Protein AF-A0A0W7WC43-F1 (afdb_monomer)

Radius of gyration: 16.26 Å; Cα contacts (8 Å, |Δi|>4): 20; chains: 1; bounding box: 38×23×39 Å

Solvent-accessible surface area (backbone atoms only — not comparable to f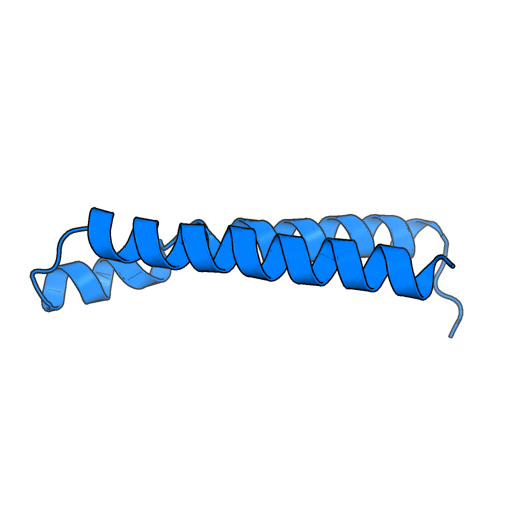ull-atom values): 3873 Å² total; per-residue (Å²): 136,88,73,58,77,68,59,53,54,52,46,55,51,52,54,51,51,60,52,56,52,55,52,59,58,70,8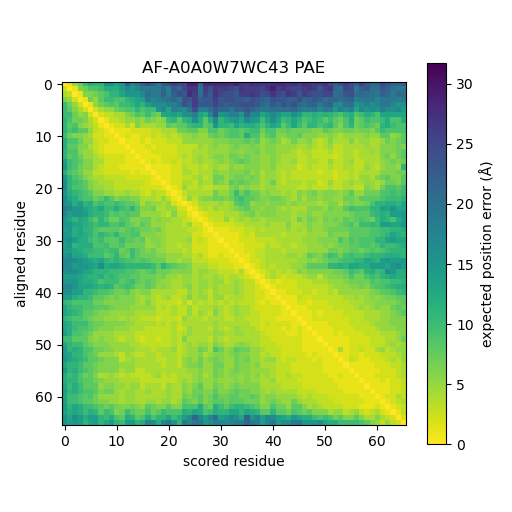5,48,51,66,57,30,64,74,68,74,51,63,70,65,64,54,48,52,52,27,47,52,49,43,52,52,52,47,51,51,50,52,50,51,51,52,62,74,73,106

Sequence (66 aa):
MHFPNELTEVRAVSYGDQWTNMLQPFWALPVLAIAGLKMRDILAYTSVTFLGSGLVMVVAMLLISL

Secondary structure (DSSP, 8-state):
----HHHHHHHHHHHHHHHHTTT--GGGHHHHHHHT--HHHHHHHHHHHHHHHHHHHHHHHHHH--

Foldseek 3Di:
DDDPPVVVVVVVVVVVVVLVVLLDVPVCVVVCVVVVHDPVVVNVVSVVVSVVVVVVVVVVVVVVVD

pLDDT: mean 83.19, std 8.95, range [50.34, 94.12]

Structure (mmCIF, N/CA/C/O backbone):
data_AF-A0A0W7WC43-F1
#
_entry.id   AF-A0A0W7WC43-F1
#
loop_
_atom_site.group_PDB
_atom_site.id
_atom_site.type_symbol
_atom_site.label_atom_id
_atom_site.label_alt_id
_atom_site.label_comp_id
_atom_site.label_asym_id
_atom_site.label_entity_id
_atom_site.label_seq_id
_atom_site.pdbx_PDB_ins_code
_atom_site.Cartn_x
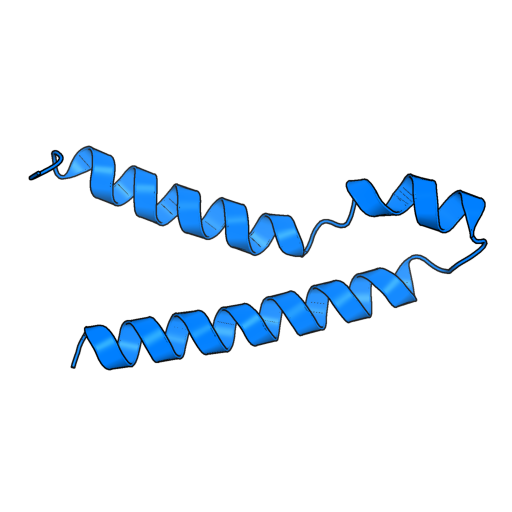_atom_site.Cartn_y
_atom_site.Cartn_z
_atom_site.occupancy
_atom_site.B_iso_or_equiv
_atom_site.auth_seq_id
_atom_site.auth_comp_id
_atom_site.auth_asym_id
_atom_site.auth_atom_id
_atom_site.pdbx_PDB_model_num
ATOM 1 N N . MET A 1 1 ? 9.275 13.625 -25.559 1.00 50.34 1 MET A N 1
ATOM 2 C CA . MET A 1 1 ? 9.629 14.514 -24.432 1.00 50.34 1 MET A CA 1
ATOM 3 C C . MET A 1 1 ? 10.623 13.761 -23.552 1.00 50.34 1 MET A C 1
ATOM 5 O O . MET A 1 1 ? 10.214 12.867 -22.825 1.00 50.34 1 MET A O 1
ATOM 9 N N . HIS A 1 2 ? 11.925 13.998 -23.740 1.00 56.50 2 HIS A N 1
ATOM 10 C CA . HIS A 1 2 ? 12.998 13.313 -23.009 1.00 56.50 2 HIS A CA 1
ATOM 11 C C . HIS A 1 2 ? 13.293 14.131 -21.750 1.00 56.50 2 HIS A C 1
ATOM 13 O O . HIS A 1 2 ? 13.863 15.215 -21.829 1.00 56.50 2 HIS A O 1
ATOM 19 N N . PHE A 1 3 ? 12.781 13.671 -20.614 1.00 58.97 3 PHE A N 1
ATOM 20 C CA . PHE A 1 3 ? 13.061 14.286 -19.323 1.00 58.97 3 PHE A CA 1
ATOM 21 C C . PHE A 1 3 ? 14.456 13.843 -18.858 1.00 58.97 3 PHE A C 1
ATOM 23 O O . PHE A 1 3 ? 14.777 12.671 -19.061 1.00 58.97 3 PHE A O 1
ATOM 30 N N . PRO A 1 4 ? 15.267 14.728 -18.248 1.00 69.06 4 PRO A N 1
ATOM 31 C CA . PRO A 1 4 ? 16.578 14.370 -17.714 1.00 69.06 4 PRO A CA 1
ATOM 32 C C . PRO A 1 4 ? 16.498 13.157 -16.781 1.00 69.06 4 PRO A C 1
ATOM 34 O O . PRO A 1 4 ? 15.503 12.961 -16.080 1.00 69.06 4 PRO A O 1
ATOM 37 N N . ASN A 1 5 ? 17.560 12.355 -16.793 1.00 65.06 5 ASN A N 1
ATOM 38 C CA . ASN A 1 5 ? 17.760 11.113 -16.040 1.00 65.06 5 ASN A CA 1
ATOM 39 C C . ASN A 1 5 ? 17.453 11.244 -14.532 1.00 65.06 5 ASN A C 1
ATOM 41 O O . ASN A 1 5 ? 16.971 10.303 -13.905 1.00 65.06 5 ASN A O 1
ATOM 45 N N . GLU A 1 6 ? 17.598 12.442 -13.980 1.00 67.88 6 GLU A N 1
ATOM 46 C CA . GLU A 1 6 ? 17.283 12.769 -12.584 1.00 67.88 6 GLU A CA 1
ATOM 47 C C . GLU A 1 6 ? 15.761 12.753 -12.313 1.00 67.88 6 GLU A C 1
ATOM 49 O O . GLU A 1 6 ? 15.287 12.309 -11.270 1.00 67.88 6 GLU A O 1
ATOM 54 N N . LEU A 1 7 ? 14.942 13.150 -13.296 1.00 72.12 7 LEU A N 1
ATOM 55 C CA . LEU A 1 7 ? 13.476 13.168 -13.186 1.00 72.12 7 LEU A CA 1
ATOM 56 C C . LEU A 1 7 ? 12.839 1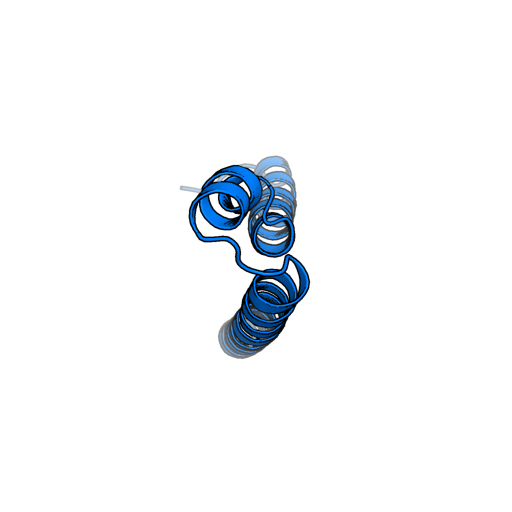1.788 -13.382 1.00 72.12 7 LEU A C 1
ATOM 58 O O . LEU A 1 7 ? 11.651 11.605 -13.101 1.00 72.12 7 LEU A O 1
ATOM 62 N N . THR A 1 8 ? 13.574 10.824 -13.937 1.00 75.69 8 THR A N 1
ATOM 63 C CA . THR A 1 8 ? 13.135 9.422 -14.016 1.00 75.69 8 THR A CA 1
ATOM 64 C C . THR A 1 8 ? 13.242 8.731 -12.665 1.00 75.69 8 THR A C 1
ATOM 66 O O . THR A 1 8 ? 12.311 8.025 -12.283 1.00 75.69 8 THR A O 1
ATOM 69 N N . GLU A 1 9 ? 14.308 9.000 -11.913 1.00 79.38 9 GLU A N 1
ATOM 70 C CA . GLU A 1 9 ? 14.499 8.476 -10.557 1.00 79.38 9 GLU A CA 1
ATOM 71 C C . GLU A 1 9 ? 13.438 9.037 -9.607 1.00 79.38 9 GLU A C 1
ATOM 73 O O . GLU A 1 9 ? 12.744 8.281 -8.927 1.00 79.38 9 GLU A O 1
ATOM 78 N N . VAL A 1 10 ? 13.212 10.356 -9.657 1.00 85.25 10 VAL A N 1
ATOM 79 C CA . VAL A 1 10 ? 12.155 11.015 -8.875 1.00 85.25 10 VAL A CA 1
ATOM 80 C C . VAL A 1 10 ? 10.780 10.441 -9.209 1.00 85.25 10 VAL A C 1
ATOM 82 O O . VAL A 1 10 ? 10.000 10.166 -8.299 1.00 85.25 10 VAL A O 1
ATOM 85 N N . ARG A 1 11 ? 10.469 10.194 -10.490 1.00 80.44 11 ARG A N 1
ATOM 86 C CA . ARG A 1 11 ? 9.197 9.559 -10.875 1.00 80.44 11 ARG A CA 1
ATOM 87 C C . ARG A 1 11 ? 9.067 8.144 -10.328 1.00 80.44 11 ARG A C 1
ATOM 89 O O . ARG A 1 11 ? 8.003 7.820 -9.815 1.00 80.44 11 ARG A O 1
ATOM 96 N N . ALA A 1 12 ? 10.116 7.328 -10.394 1.00 82.31 12 ALA A N 1
ATOM 97 C CA . ALA A 1 12 ? 10.089 5.973 -9.846 1.00 82.31 12 ALA A CA 1
ATOM 98 C C . ALA A 1 12 ? 9.794 5.980 -8.335 1.00 82.31 12 ALA A C 1
ATOM 100 O O . ALA A 1 12 ? 8.920 5.245 -7.876 1.00 82.31 12 ALA A O 1
ATOM 101 N N . VAL A 1 13 ? 10.438 6.876 -7.581 1.00 87.31 13 VAL A N 1
ATOM 102 C CA . VAL A 1 13 ? 10.162 7.066 -6.147 1.00 87.31 13 VAL A CA 1
ATOM 103 C C . VAL A 1 13 ? 8.734 7.576 -5.917 1.00 87.31 13 VAL A C 1
ATOM 105 O O . VAL A 1 13 ? 8.036 7.060 -5.051 1.00 87.31 13 VAL A O 1
ATOM 108 N N . SER A 1 14 ? 8.260 8.523 -6.733 1.00 87.69 14 SER A N 1
ATOM 109 C CA . SER A 1 14 ? 6.904 9.094 -6.635 1.00 87.69 14 SER A CA 1
ATOM 110 C C . SER A 1 14 ? 5.798 8.063 -6.882 1.00 87.69 14 SER A C 1
ATOM 112 O O . SER A 1 14 ? 4.733 8.132 -6.269 1.00 87.69 14 SER A O 1
ATOM 114 N N . TYR A 1 15 ? 6.016 7.114 -7.798 1.00 84.56 15 TYR A N 1
ATOM 115 C CA . TYR A 1 15 ? 5.089 6.002 -8.024 1.00 84.56 15 TYR A CA 1
ATOM 116 C C . TYR A 1 15 ? 5.093 5.019 -6.847 1.00 84.56 15 TYR A C 1
ATOM 118 O O . TYR A 1 15 ? 4.030 4.542 -6.453 1.00 84.56 15 TYR A O 1
ATOM 126 N N . GLY A 1 16 ? 6.262 4.762 -6.249 1.00 86.44 16 GLY A N 1
ATOM 127 C CA . GLY A 1 16 ? 6.380 3.948 -5.036 1.00 86.44 16 GLY A CA 1
ATOM 128 C C . GLY A 1 16 ? 5.667 4.564 -3.828 1.00 86.44 16 GLY A C 1
ATOM 129 O O . GLY A 1 16 ? 4.942 3.862 -3.128 1.00 86.44 16 GLY A O 1
ATOM 130 N N . ASP A 1 17 ? 5.814 5.874 -3.627 1.00 88.25 17 ASP A N 1
ATOM 131 C CA . ASP A 1 17 ? 5.138 6.629 -2.564 1.00 88.25 17 ASP A CA 1
ATOM 132 C C . ASP A 1 17 ? 3.608 6.575 -2.702 1.00 88.25 17 ASP A C 1
ATOM 134 O O . ASP A 1 17 ? 2.896 6.246 -1.755 1.00 88.25 17 ASP A O 1
ATOM 138 N N . GLN A 1 18 ? 3.078 6.793 -3.909 1.00 87.25 18 GLN A N 1
ATOM 139 C CA . GLN A 1 18 ? 1.638 6.671 -4.163 1.00 87.25 18 GLN A CA 1
ATOM 140 C C . GLN A 1 18 ? 1.109 5.257 -3.901 1.00 87.25 18 GLN A C 1
ATOM 142 O O . GLN A 1 18 ? -0.015 5.101 -3.420 1.00 87.25 18 GLN A O 1
ATOM 147 N N . TRP A 1 19 ? 1.905 4.225 -4.190 1.00 85.31 19 TRP A N 1
ATOM 148 C CA . TRP A 1 19 ? 1.503 2.840 -3.973 1.00 85.31 19 TRP A CA 1
ATOM 149 C C . TRP A 1 19 ? 1.418 2.485 -2.481 1.00 85.31 19 TRP A C 1
ATOM 151 O O . TRP A 1 19 ? 0.406 1.934 -2.043 1.00 85.31 19 TRP A O 1
ATOM 161 N N . THR A 1 20 ? 2.420 2.836 -1.671 1.00 84.12 20 THR A N 1
ATOM 162 C CA . THR A 1 20 ? 2.400 2.567 -0.219 1.00 84.12 20 THR A CA 1
ATOM 163 C C . THR A 1 20 ? 1.406 3.453 0.532 1.00 84.12 20 THR A C 1
ATOM 165 O O . THR A 1 20 ? 0.817 3.000 1.517 1.00 84.12 20 THR A O 1
ATOM 168 N N . ASN A 1 21 ? 1.112 4.653 0.022 1.00 85.06 21 ASN A N 1
ATOM 169 C CA . ASN A 1 21 ? 0.071 5.536 0.554 1.00 85.06 21 ASN A CA 1
ATOM 170 C C . ASN A 1 21 ? -1.344 4.928 0.495 1.00 85.06 21 ASN A C 1
ATOM 172 O O . ASN A 1 21 ? -2.215 5.334 1.263 1.00 85.06 21 ASN A O 1
ATOM 176 N N . MET A 1 22 ? -1.589 3.904 -0.334 1.00 77.38 22 MET A N 1
ATOM 177 C CA . MET A 1 22 ? -2.860 3.163 -0.315 1.00 77.38 22 MET A CA 1
ATOM 178 C C . MET A 1 22 ? -3.036 2.308 0.950 1.00 77.38 22 MET 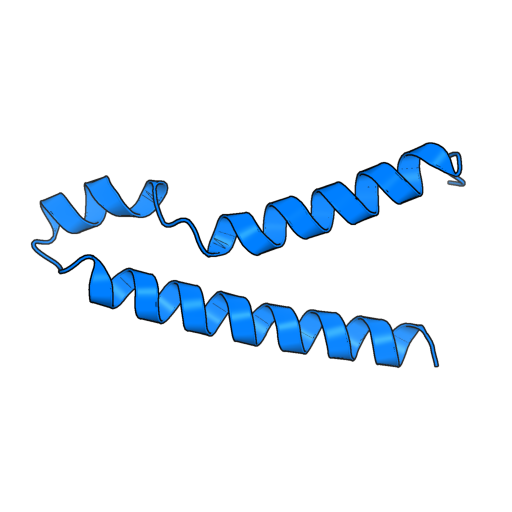A C 1
ATOM 180 O O . MET A 1 22 ? -4.169 2.023 1.343 1.00 77.38 22 MET A O 1
ATOM 184 N N . LEU A 1 23 ? -1.938 1.888 1.591 1.00 79.38 23 LEU A N 1
ATOM 185 C CA . LEU A 1 23 ? -1.981 1.051 2.789 1.00 79.38 23 LEU A CA 1
ATOM 186 C C . LEU A 1 23 ? -2.355 1.857 4.035 1.00 79.38 23 LEU A C 1
ATOM 188 O O . LEU A 1 23 ? -2.961 1.290 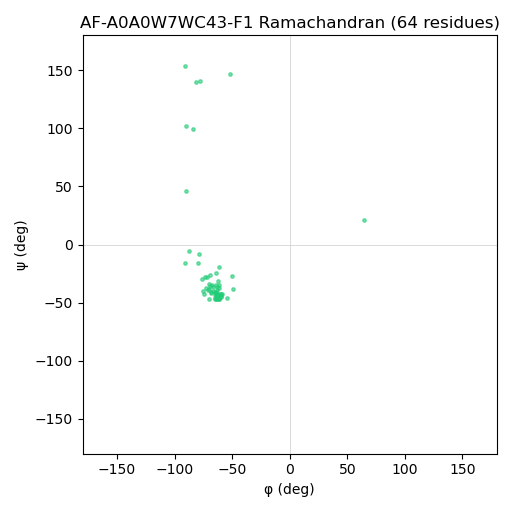4.938 1.00 79.38 23 LEU A O 1
ATOM 192 N N . GLN A 1 24 ? -2.017 3.150 4.082 1.00 79.81 24 GLN A N 1
ATOM 193 C CA . GLN A 1 24 ? -2.286 4.048 5.206 1.00 79.81 24 GLN A CA 1
ATOM 194 C C . GLN A 1 24 ? -3.713 4.618 5.125 1.00 79.81 24 GLN A C 1
ATOM 196 O O . GLN A 1 24 ? -3.955 5.602 4.422 1.00 79.81 24 GLN A O 1
ATOM 201 N N . PRO A 1 25 ? -4.699 4.074 5.866 1.00 72.31 25 PRO A N 1
ATOM 202 C CA . PRO A 1 25 ? -6.087 4.482 5.720 1.00 72.31 25 PRO A CA 1
ATOM 203 C C . PRO A 1 25 ? -6.409 5.644 6.669 1.00 72.31 25 PRO A C 1
ATOM 205 O O . PRO A 1 25 ? -7.424 5.625 7.363 1.00 72.31 25 PRO A O 1
ATOM 208 N N . PHE A 1 26 ? -5.543 6.660 6.741 1.00 80.94 26 PHE A N 1
ATOM 209 C CA . PHE A 1 26 ? -5.750 7.806 7.637 1.00 80.94 26 PHE A CA 1
ATOM 210 C C . PHE A 1 26 ? -6.993 8.606 7.248 1.00 80.94 26 PHE A C 1
ATOM 212 O O . PHE A 1 26 ? -7.750 9.059 8.104 1.00 80.94 26 PHE A O 1
ATOM 219 N N . TRP A 1 27 ? -7.247 8.684 5.944 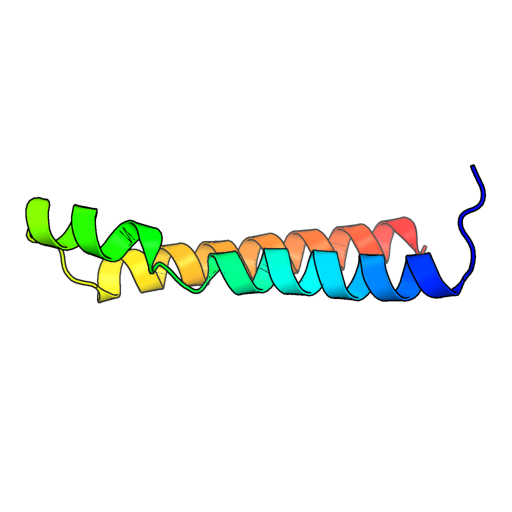1.00 77.50 27 TRP A N 1
ATOM 220 C CA . TRP A 1 27 ? -8.447 9.272 5.361 1.00 77.50 27 TRP A CA 1
ATOM 221 C C . TRP A 1 27 ? -9.730 8.508 5.730 1.00 77.50 27 TRP A C 1
ATOM 223 O O . TRP A 1 27 ? -10.806 9.098 5.740 1.00 77.50 27 TRP A O 1
ATOM 233 N N . ALA A 1 28 ? -9.638 7.218 6.071 1.00 82.75 28 ALA A N 1
ATOM 234 C CA . ALA A 1 28 ? -10.797 6.392 6.409 1.00 82.75 28 ALA A CA 1
ATOM 235 C C . ALA A 1 28 ? -11.136 6.399 7.912 1.00 82.75 28 ALA A C 1
ATOM 237 O O . ALA A 1 28 ? -12.250 6.027 8.284 1.00 82.75 28 ALA A O 1
ATOM 238 N N . LEU A 1 29 ? -10.213 6.841 8.779 1.00 86.44 29 LEU A N 1
ATOM 239 C CA . LEU A 1 29 ? -10.412 6.893 10.237 1.00 86.44 29 LEU A CA 1
ATOM 240 C C . LEU A 1 29 ? -11.679 7.668 10.653 1.00 86.44 29 LEU A C 1
ATOM 242 O O . LEU A 1 29 ? -12.433 7.148 11.479 1.00 86.44 29 LEU A O 1
ATOM 246 N N . PRO A 1 30 ? -11.971 8.864 10.093 1.00 86.00 30 PRO A N 1
ATOM 247 C CA . PRO A 1 30 ? -13.151 9.631 10.491 1.00 86.00 30 PRO A CA 1
ATOM 248 C C . PRO A 1 30 ? -14.451 8.922 10.103 1.00 86.00 30 PRO A C 1
ATOM 250 O O . PRO A 1 30 ? -15.405 8.885 10.875 1.00 86.00 30 PRO A O 1
ATOM 253 N N . VAL A 1 31 ? -14.474 8.313 8.915 1.00 87.25 31 VAL A N 1
ATOM 254 C CA . VAL A 1 31 ? -15.649 7.605 8.392 1.00 87.25 31 VAL A CA 1
ATOM 255 C C . VAL A 1 31 ? -15.921 6.338 9.200 1.00 87.25 31 VAL A C 1
ATOM 257 O O . VAL A 1 31 ? -17.069 6.066 9.539 1.00 87.25 31 VAL A O 1
ATOM 260 N N . LEU A 1 32 ? -14.876 5.598 9.580 1.00 87.19 32 LEU A N 1
ATOM 261 C CA . LEU A 1 32 ? -14.983 4.439 10.470 1.00 87.19 32 LEU A CA 1
ATOM 262 C C . LEU A 1 32 ? -15.568 4.798 11.836 1.00 87.19 32 LEU A C 1
ATOM 264 O O . LEU A 1 32 ? -16.407 4.056 12.344 1.00 87.19 32 LEU A O 1
ATOM 268 N N . ALA A 1 33 ? -15.142 5.927 12.412 1.00 87.44 33 ALA A N 1
ATOM 269 C CA . ALA A 1 33 ? -15.641 6.402 13.699 1.00 87.44 33 ALA A CA 1
ATOM 270 C C . ALA A 1 33 ? -17.142 6.728 13.644 1.00 87.44 33 ALA A C 1
ATOM 272 O O . ALA A 1 33 ? -17.875 6.384 14.567 1.00 87.44 33 ALA A O 1
ATOM 273 N N . ILE A 1 34 ? -17.607 7.326 12.542 1.00 92.81 34 ILE A N 1
ATOM 274 C CA . ILE A 1 34 ? -19.031 7.619 12.313 1.00 92.81 34 ILE A CA 1
ATOM 275 C C . ILE A 1 34 ? -19.824 6.331 12.041 1.00 92.81 34 ILE A C 1
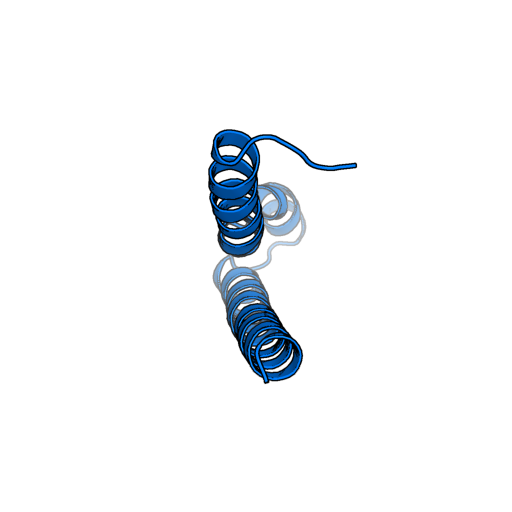ATOM 277 O O . ILE A 1 34 ? -20.938 6.176 12.532 1.00 92.81 34 ILE A O 1
ATOM 281 N N . ALA A 1 35 ? -19.254 5.390 11.286 1.00 89.44 35 ALA A N 1
ATOM 282 C CA . ALA A 1 35 ? -19.901 4.129 10.928 1.00 89.44 35 ALA A CA 1
ATOM 283 C C . ALA A 1 35 ? -19.875 3.069 12.049 1.00 89.44 35 ALA A C 1
ATOM 285 O O . ALA A 1 35 ? -20.495 2.017 11.903 1.00 89.44 35 ALA A O 1
ATOM 286 N N . GLY A 1 36 ? -19.148 3.303 13.150 1.00 86.56 36 GLY A N 1
ATOM 287 C CA . GLY A 1 36 ? -18.985 2.332 14.240 1.00 86.56 36 GLY A CA 1
ATOM 288 C C . GLY A 1 36 ? -18.240 1.054 13.829 1.00 86.56 36 GLY A C 1
ATOM 289 O O . GLY A 1 36 ? -18.378 0.014 14.475 1.00 86.56 36 GLY A O 1
ATOM 290 N N . LEU A 1 37 ? -17.469 1.114 12.741 1.00 86.25 37 LEU A N 1
ATOM 291 C CA . LEU A 1 37 ? -16.764 -0.028 12.165 1.00 86.25 37 LEU A CA 1
ATOM 292 C C . LEU A 1 37 ? -15.355 -0.166 12.749 1.00 86.25 37 LEU A C 1
ATOM 294 O O . LEU A 1 37 ? -14.728 0.800 13.189 1.00 86.25 37 LEU A O 1
ATOM 298 N N . LYS A 1 38 ? -14.824 -1.392 12.747 1.00 83.88 38 LYS A N 1
ATOM 299 C CA . LYS A 1 38 ? -13.494 -1.671 13.297 1.00 83.88 38 LYS A CA 1
ATOM 300 C C . LYS A 1 38 ? -12.405 -1.313 12.288 1.00 83.88 38 LYS A C 1
ATOM 302 O O . LYS A 1 38 ? -12.484 -1.671 11.118 1.00 83.88 38 LYS A O 1
ATOM 307 N N . MET A 1 39 ? -11.315 -0.718 12.782 1.00 83.94 39 MET A N 1
ATOM 308 C CA . MET A 1 39 ? -10.107 -0.393 11.998 1.00 83.94 39 MET A CA 1
ATOM 309 C C . MET A 1 39 ? -9.584 -1.571 11.169 1.00 83.94 39 MET A C 1
ATOM 311 O O . MET A 1 39 ? -9.120 -1.410 10.043 1.00 83.94 39 MET A O 1
ATOM 315 N N . ARG A 1 40 ? -9.662 -2.768 11.756 1.00 82.56 40 ARG A N 1
ATOM 316 C CA . ARG A 1 40 ? -9.144 -4.005 11.176 1.00 82.56 40 ARG A CA 1
ATOM 317 C C . ARG A 1 40 ? -9.824 -4.368 9.858 1.00 82.56 40 ARG A C 1
ATOM 319 O O . ARG A 1 40 ? -9.162 -4.931 8.994 1.00 82.56 40 ARG A O 1
ATOM 326 N N . ASP A 1 41 ? -11.097 -4.023 9.694 1.00 84.31 41 ASP A N 1
ATOM 327 C CA . ASP A 1 41 ? -11.868 -4.402 8.510 1.00 84.31 41 ASP A CA 1
ATOM 328 C C . ASP A 1 41 ? -11.416 -3.582 7.290 1.00 84.31 41 ASP A C 1
ATOM 330 O O . ASP A 1 41 ? -11.246 -4.120 6.197 1.00 84.31 41 ASP A O 1
ATOM 334 N N . ILE A 1 42 ? -11.097 -2.299 7.497 1.00 87.62 42 ILE A N 1
ATOM 335 C CA . ILE A 1 42 ? -10.537 -1.440 6.447 1.00 87.62 42 ILE A CA 1
ATOM 336 C C . ILE A 1 42 ? -9.077 -1.762 6.164 1.00 87.62 42 ILE A C 1
ATOM 338 O O . ILE A 1 42 ? -8.703 -1.842 4.999 1.00 87.62 42 ILE A O 1
ATOM 342 N N . LEU A 1 43 ? -8.262 -1.994 7.194 1.00 87.81 43 LEU A N 1
ATOM 343 C CA . LEU A 1 43 ? -6.857 -2.352 6.994 1.00 87.81 43 LEU A CA 1
ATOM 344 C C . LEU A 1 43 ? -6.706 -3.663 6.220 1.00 87.81 43 LEU A C 1
ATOM 346 O O . LEU A 1 43 ? -5.817 -3.774 5.380 1.00 87.81 43 LEU A O 1
ATOM 350 N N . ALA A 1 44 ? -7.577 -4.645 6.462 1.00 86.69 44 ALA A N 1
ATOM 351 C CA . ALA A 1 44 ? -7.593 -5.877 5.681 1.00 86.69 44 ALA A CA 1
ATOM 352 C C . ALA A 1 44 ? -7.917 -5.596 4.204 1.00 86.69 44 ALA A C 1
ATOM 354 O O . ALA A 1 44 ? -7.213 -6.083 3.321 1.00 86.69 44 ALA A O 1
ATOM 355 N N . TYR A 1 45 ? -8.921 -4.758 3.929 1.00 87.62 45 TYR A N 1
ATOM 356 C CA . TYR A 1 45 ? -9.284 -4.371 2.565 1.00 87.62 45 TYR A CA 1
ATOM 357 C C . TYR A 1 45 ? -8.167 -3.596 1.845 1.00 87.62 45 TYR A C 1
ATOM 359 O O . TYR A 1 45 ? -7.814 -3.922 0.706 1.00 87.62 45 TYR A O 1
ATOM 367 N N . THR A 1 46 ? -7.562 -2.602 2.501 1.00 88.06 46 THR A N 1
ATOM 368 C CA . THR A 1 46 ? -6.459 -1.828 1.913 1.00 88.06 46 THR A CA 1
ATOM 369 C C . THR A 1 46 ? -5.209 -2.679 1.723 1.00 88.06 46 THR A C 1
ATOM 371 O O . THR A 1 46 ? -4.547 -2.538 0.700 1.00 88.06 46 THR A O 1
ATOM 374 N N . SER A 1 47 ? -4.930 -3.628 2.621 1.00 87.50 47 SER A N 1
ATOM 375 C CA . SER A 1 47 ? -3.818 -4.581 2.479 1.00 87.50 47 SER A CA 1
ATOM 376 C C . SER A 1 47 ? -4.000 -5.514 1.280 1.00 87.50 47 SER A C 1
ATOM 378 O O . SER A 1 47 ? -3.061 -5.726 0.517 1.00 87.50 47 SER A O 1
ATOM 380 N N . VAL A 1 48 ? -5.210 -6.043 1.066 1.00 90.44 48 VAL A N 1
ATOM 381 C CA . VAL A 1 48 ? -5.516 -6.869 -0.116 1.00 90.44 48 VAL A CA 1
ATOM 382 C C . VAL A 1 48 ? -5.378 -6.048 -1.396 1.00 90.44 48 VAL A C 1
ATOM 384 O O . VAL A 1 48 ? -4.780 -6.513 -2.364 1.00 90.44 48 VAL A O 1
ATOM 387 N N . THR A 1 49 ? -5.868 -4.807 -1.387 1.00 88.12 49 THR A N 1
ATOM 388 C CA . THR A 1 49 ? -5.751 -3.892 -2.531 1.00 88.12 49 THR A CA 1
ATOM 389 C C . THR A 1 49 ? -4.289 -3.546 -2.826 1.00 88.12 49 THR A C 1
ATOM 391 O O . THR A 1 49 ? -3.896 -3.545 -3.987 1.00 88.12 49 THR A O 1
ATOM 394 N N . PHE A 1 50 ? -3.474 -3.321 -1.792 1.00 89.56 50 PHE A N 1
ATOM 395 C CA . PHE A 1 50 ? -2.038 -3.050 -1.897 1.00 89.56 50 PHE A CA 1
ATOM 396 C C . PHE A 1 50 ? -1.266 -4.224 -2.516 1.00 89.56 50 PHE A C 1
ATOM 398 O O . PHE A 1 50 ? -0.452 -4.026 -3.418 1.00 89.56 50 PHE A O 1
ATOM 405 N N . LEU A 1 51 ? -1.549 -5.452 -2.072 1.00 90.62 51 LEU A N 1
ATOM 406 C CA . LEU A 1 51 ? -0.935 -6.661 -2.627 1.00 90.62 51 LEU A CA 1
ATOM 407 C C . LEU A 1 51 ? -1.402 -6.931 -4.063 1.00 90.62 51 LEU A C 1
ATOM 409 O O . LEU A 1 51 ? -0.588 -7.273 -4.920 1.00 90.62 51 LEU A O 1
ATOM 413 N N . GLY A 1 52 ? -2.695 -6.749 -4.341 1.00 92.75 52 GLY A N 1
ATOM 414 C CA . GLY A 1 52 ? -3.265 -6.922 -5.676 1.00 92.75 52 GLY A CA 1
ATOM 415 C C . GLY A 1 52 ? -2.704 -5.922 -6.687 1.00 92.75 52 GLY A C 1
ATOM 416 O O . GLY A 1 52 ? -2.283 -6.319 -7.772 1.00 92.75 52 GLY A O 1
ATOM 417 N N . SER A 1 53 ? -2.632 -4.637 -6.328 1.00 88.06 53 SER A N 1
ATOM 418 C CA . SER A 1 53 ? -2.038 -3.607 -7.188 1.00 88.06 53 SER A CA 1
ATOM 419 C C . SER A 1 53 ? -0.534 -3.812 -7.375 1.00 88.06 53 SER A C 1
ATOM 421 O O . SER A 1 53 ? -0.038 -3.643 -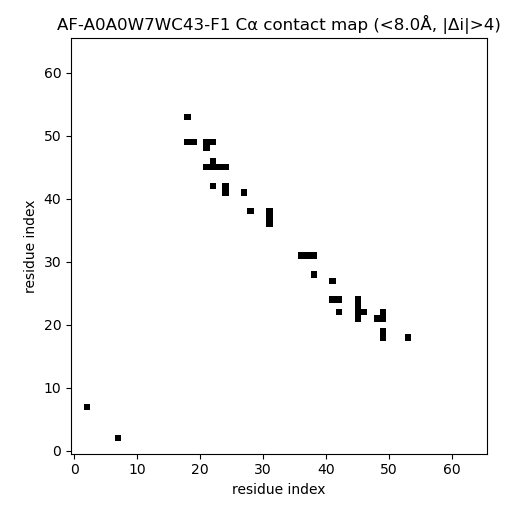8.486 1.00 88.06 53 SER A O 1
ATOM 423 N N . GLY A 1 54 ? 0.171 -4.273 -6.338 1.00 88.56 54 GLY A N 1
ATOM 424 C CA . GLY A 1 54 ? 1.574 -4.675 -6.424 1.00 88.56 54 GLY A CA 1
ATOM 425 C C . GLY A 1 54 ? 1.813 -5.797 -7.423 1.00 88.56 54 GLY A C 1
ATOM 426 O O . GLY A 1 54 ? 2.715 -5.706 -8.253 1.00 88.56 54 GLY A O 1
ATOM 427 N N . LEU A 1 55 ? 0.971 -6.831 -7.390 1.00 93.38 55 LEU A N 1
ATOM 428 C CA . LEU A 1 55 ? 1.043 -7.934 -8.343 1.00 93.38 55 LEU A CA 1
ATOM 429 C C . LEU A 1 55 ? 0.830 -7.441 -9.779 1.00 93.38 55 LEU A C 1
ATOM 431 O O . LEU A 1 55 ? 1.616 -7.776 -10.661 1.00 93.38 55 LEU A O 1
ATOM 435 N N . VAL A 1 56 ? -0.188 -6.607 -10.007 1.00 91.50 56 VAL A N 1
ATOM 436 C CA . VAL A 1 56 ? -0.458 -6.011 -11.327 1.00 91.50 56 VAL A CA 1
ATOM 437 C C . VAL A 1 56 ? 0.723 -5.164 -11.800 1.00 91.50 56 VAL A C 1
ATOM 439 O O . VAL A 1 56 ? 1.120 -5.273 -12.958 1.00 91.50 56 VAL A O 1
ATOM 442 N N . MET A 1 57 ? 1.319 -4.362 -10.916 1.00 88.81 57 MET A N 1
ATOM 443 C CA . MET A 1 57 ? 2.468 -3.519 -11.243 1.00 88.81 57 MET A CA 1
ATOM 444 C C . MET A 1 57 ? 3.700 -4.352 -11.613 1.00 88.81 57 MET A C 1
ATOM 446 O O . MET A 1 57 ? 4.325 -4.087 -12.637 1.00 88.81 57 MET A O 1
ATOM 450 N N . VAL A 1 58 ? 4.018 -5.392 -10.837 1.00 90.44 58 VAL A N 1
ATOM 451 C CA . VAL A 1 58 ? 5.134 -6.308 -11.122 1.00 90.44 58 VAL A CA 1
ATOM 452 C C . VAL A 1 58 ? 4.928 -7.023 -12.456 1.00 90.44 58 VAL A C 1
ATOM 454 O O . VAL A 1 58 ? 5.845 -7.060 -13.272 1.00 90.44 58 VAL A O 1
ATOM 457 N N . VAL A 1 59 ? 3.723 -7.541 -12.714 1.00 94.12 59 VAL A N 1
ATOM 458 C CA . VAL A 1 59 ? 3.391 -8.210 -13.980 1.00 94.12 59 VAL A CA 1
ATOM 459 C C . VAL A 1 59 ? 3.498 -7.242 -15.157 1.00 94.12 59 VAL A C 1
ATOM 461 O O . VAL A 1 59 ? 4.112 -7.580 -16.163 1.00 94.12 59 VAL A O 1
ATOM 464 N N . ALA A 1 60 ? 2.956 -6.030 -15.036 1.00 89.38 60 ALA A N 1
ATOM 465 C CA . ALA A 1 60 ? 3.031 -5.024 -16.090 1.00 89.38 60 ALA A CA 1
ATOM 466 C C . ALA A 1 60 ? 4.481 -4.612 -16.390 1.00 89.38 60 ALA A C 1
ATOM 468 O O . ALA A 1 60 ? 4.853 -4.519 -17.557 1.00 89.38 60 ALA A O 1
ATOM 469 N N . MET A 1 61 ? 5.316 -4.419 -15.362 1.00 86.00 61 MET A N 1
ATOM 470 C CA . MET A 1 61 ? 6.739 -4.116 -15.545 1.00 86.00 61 MET A CA 1
ATOM 471 C C . MET A 1 61 ? 7.493 -5.278 -16.195 1.00 86.00 61 MET A C 1
ATOM 473 O O . MET A 1 61 ? 8.306 -5.036 -17.082 1.00 86.00 61 MET A O 1
ATOM 477 N N . LEU A 1 62 ? 7.205 -6.524 -15.806 1.00 91.00 62 LEU A N 1
ATOM 478 C CA . LEU A 1 62 ? 7.789 -7.718 -16.425 1.00 91.00 62 LEU A CA 1
ATOM 479 C C . LEU A 1 62 ? 7.402 -7.843 -17.902 1.00 91.00 62 LEU A C 1
ATOM 481 O O . LEU A 1 62 ? 8.269 -8.108 -18.724 1.00 91.00 62 LEU A O 1
ATOM 485 N N . LEU A 1 63 ? 6.130 -7.618 -18.243 1.00 90.88 63 LEU A N 1
ATOM 486 C CA . LEU A 1 63 ? 5.639 -7.686 -19.623 1.00 90.88 63 LEU A CA 1
ATOM 487 C C . LEU A 1 63 ? 6.173 -6.552 -20.506 1.00 90.88 63 LEU A C 1
ATOM 489 O O . LEU A 1 63 ? 6.414 -6.776 -21.682 1.00 90.88 63 LEU A O 1
ATOM 493 N N . ILE A 1 64 ? 6.344 -5.346 -19.957 1.00 88.56 64 ILE A N 1
ATOM 494 C CA . ILE A 1 64 ? 6.932 -4.203 -20.677 1.00 88.56 64 ILE A CA 1
ATOM 495 C C . ILE A 1 64 ? 8.449 -4.363 -20.862 1.00 88.56 64 ILE A C 1
ATOM 497 O O . ILE A 1 64 ? 9.007 -3.799 -21.799 1.00 88.56 64 ILE A O 1
ATOM 501 N N . SER A 1 65 ? 9.118 -5.087 -19.959 1.00 75.38 65 SER A N 1
ATOM 502 C CA . SER A 1 65 ? 10.574 -5.293 -19.994 1.00 75.38 65 SER A CA 1
ATOM 503 C C . SER A 1 65 ? 11.016 -6.499 -20.836 1.00 75.38 65 SER A C 1
ATOM 505 O O . SER A 1 65 ? 12.222 -6.708 -20.972 1.00 75.38 65 SER A O 1
ATOM 507 N N . LEU A 1 66 ? 10.073 -7.296 -21.351 1.00 64.88 66 LEU A N 1
ATOM 508 C CA . LEU A 1 66 ? 10.306 -8.433 -22.249 1.00 64.88 66 LEU A CA 1
ATOM 509 C C . LEU A 1 66 ? 10.221 -7.982 -23.714 1.00 64.88 66 LEU A C 1
ATOM 511 O O . LEU A 1 66 ? 11.050 -8.466 -24.515 1.00 64.88 66 LEU A O 1
#

Mean predicted aligned error: 7.01 Å